Protein AF-A0A2M8PW51-F1 (afdb_monomer_lite)

Organism: NCBI:txid2364210

Radius of gyration: 17.57 Å; chains: 1; bounding box: 48×38×44 Å

Foldseek 3Di:
DLPDPVVVVVLVVQLQVQCVVPHPSDRDPVSSVVSVVVQVQDPLRDGPLLLLLLCCCCVVVVFDQDALVVSCVSVVHDSCCCVVPRVVSCVVVVQWDQDPSHIGGDPVSCVVNVHDDPDDPPDPPDDDDD

Structure (mmCIF, N/CA/C/O backbone):
data_AF-A0A2M8PW51-F1
#
_entry.id   AF-A0A2M8PW51-F1
#
loop_
_atom_site.group_PDB
_atom_site.id
_atom_site.type_symbol
_atom_site.label_atom_id
_atom_site.label_alt_id
_atom_site.label_comp_id
_atom_site.label_asym_id
_atom_site.label_entity_id
_atom_site.label_seq_id
_atom_site.pdbx_PDB_ins_code
_atom_site.Cartn_x
_atom_site.Cartn_y
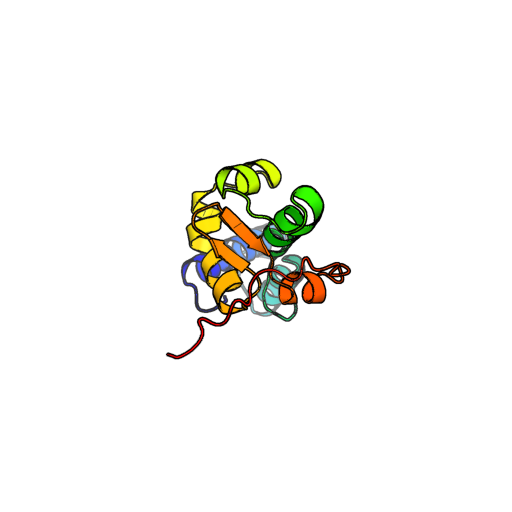_atom_site.Cartn_z
_atom_site.occupancy
_atom_site.B_iso_or_equiv
_atom_site.auth_seq_id
_atom_site.auth_comp_id
_atom_site.auth_asym_id
_atom_site.auth_atom_id
_atom_site.pdbx_PDB_model_num
ATOM 1 N N . ALA A 1 1 ? -4.788 -7.396 10.852 1.00 65.19 1 ALA A N 1
ATOM 2 C CA . ALA A 1 1 ? -3.642 -6.452 10.861 1.00 65.19 1 ALA A CA 1
ATOM 3 C C . ALA A 1 1 ? -2.353 -7.011 10.223 1.00 65.19 1 ALA A C 1
ATOM 5 O O . ALA A 1 1 ? -1.283 -6.477 10.492 1.00 65.19 1 ALA A O 1
ATOM 6 N N . ARG A 1 2 ? -2.429 -8.051 9.369 1.00 74.62 2 ARG A N 1
ATOM 7 C CA . ARG A 1 2 ? -1.280 -8.580 8.595 1.00 74.62 2 ARG A CA 1
ATOM 8 C C . ARG A 1 2 ? -0.059 -9.014 9.430 1.00 74.62 2 ARG A C 1
ATOM 10 O O . ARG A 1 2 ? 1.062 -8.983 8.952 1.00 74.62 2 ARG A O 1
ATOM 17 N N . GLY A 1 3 ? -0.265 -9.360 10.705 1.00 69.81 3 GLY A N 1
ATOM 18 C CA . GLY A 1 3 ? 0.824 -9.655 11.646 1.00 69.81 3 GLY A CA 1
ATOM 19 C C . GLY A 1 3 ? 1.733 -8.461 11.975 1.00 69.81 3 GLY A C 1
ATOM 20 O O . GLY A 1 3 ? 2.718 -8.634 12.682 1.00 69.81 3 GLY A O 1
ATOM 21 N N . THR A 1 4 ? 1.416 -7.251 11.499 1.00 69.25 4 THR A N 1
ATOM 22 C CA . THR A 1 4 ? 2.272 -6.067 11.628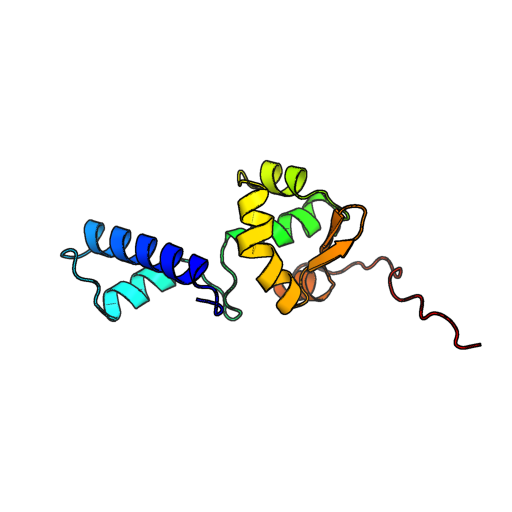 1.00 69.25 4 THR A CA 1
ATOM 23 C C . THR A 1 4 ? 1.755 -5.155 12.749 1.00 69.25 4 THR A C 1
ATOM 25 O O . THR A 1 4 ? 0.684 -4.553 12.599 1.00 69.25 4 THR A O 1
ATOM 28 N N . PRO A 1 5 ? 2.505 -4.966 13.855 1.00 75.00 5 PRO A N 1
ATOM 29 C CA . PRO A 1 5 ? 2.082 -4.106 14.967 1.00 75.00 5 PRO A CA 1
ATOM 30 C C . PRO A 1 5 ? 1.733 -2.676 14.531 1.00 75.00 5 PRO A C 1
ATOM 32 O O . PRO A 1 5 ? 0.753 -2.094 14.991 1.00 75.00 5 PRO A O 1
ATOM 35 N N . ARG A 1 6 ? 2.484 -2.123 13.571 1.00 71.31 6 ARG A N 1
ATOM 36 C CA . ARG A 1 6 ? 2.249 -0.779 13.022 1.00 71.31 6 ARG A CA 1
ATOM 37 C C . ARG A 1 6 ? 0.893 -0.664 12.310 1.00 71.31 6 ARG A C 1
ATOM 39 O O . ARG A 1 6 ? 0.189 0.327 12.496 1.00 71.31 6 ARG A O 1
ATOM 46 N N . ILE A 1 7 ? 0.489 -1.691 11.557 1.00 76.38 7 ILE A N 1
ATOM 47 C CA . ILE A 1 7 ? -0.820 -1.732 10.886 1.00 76.38 7 ILE A CA 1
ATOM 48 C C . ILE A 1 7 ? -1.936 -1.863 11.918 1.00 76.38 7 ILE A C 1
ATOM 50 O O . ILE A 1 7 ? -2.940 -1.167 11.801 1.00 76.38 7 ILE A O 1
ATOM 54 N N . ALA A 1 8 ? -1.747 -2.681 12.958 1.00 81.56 8 ALA A N 1
ATOM 55 C CA . ALA A 1 8 ? -2.707 -2.781 14.057 1.00 81.56 8 ALA A CA 1
ATOM 56 C C . ALA A 1 8 ? -2.941 -1.417 14.727 1.00 81.56 8 ALA A C 1
ATOM 58 O O . ALA A 1 8 ? -4.088 -1.013 14.901 1.00 81.56 8 ALA A O 1
ATOM 59 N N . ILE A 1 9 ? -1.870 -0.669 15.014 1.00 85.19 9 ILE A N 1
ATOM 60 C CA . ILE A 1 9 ? -1.960 0.678 15.599 1.00 85.19 9 ILE A CA 1
ATOM 61 C C . ILE A 1 9 ? -2.676 1.650 14.654 1.00 85.19 9 ILE A C 1
ATOM 63 O O . ILE A 1 9 ? -3.525 2.421 15.100 1.00 85.19 9 ILE A O 1
ATOM 67 N N . ARG A 1 10 ? -2.364 1.628 13.351 1.00 82.44 10 ARG A N 1
ATOM 68 C CA . ARG A 1 10 ? -3.026 2.496 12.362 1.00 82.44 10 ARG A CA 1
ATOM 69 C C . ARG A 1 10 ? -4.523 2.191 12.258 1.00 82.44 10 ARG A C 1
ATOM 71 O O . ARG A 1 10 ? -5.322 3.122 12.279 1.00 82.44 10 ARG A O 1
ATOM 78 N N . LEU A 1 11 ? -4.896 0.913 12.175 1.00 82.88 11 LEU A N 1
ATOM 79 C CA . LEU A 1 11 ? -6.298 0.489 12.128 1.00 82.88 11 LEU A CA 1
ATOM 80 C C . LEU A 1 11 ? -7.029 0.877 13.415 1.00 82.88 11 LEU A C 1
ATOM 82 O O . LEU A 1 11 ? -8.104 1.457 13.337 1.00 82.88 11 LEU A O 1
ATOM 86 N N . LEU A 1 12 ? -6.417 0.663 14.582 1.00 87.62 12 LEU A N 1
ATOM 87 C CA . LEU A 1 12 ? -6.996 1.054 15.867 1.00 87.62 12 LEU A CA 1
ATOM 88 C C . LEU A 1 12 ? -7.258 2.562 15.947 1.00 87.62 12 LEU A C 1
ATOM 90 O O . LEU A 1 12 ? -8.319 2.964 16.413 1.00 87.62 12 LEU A O 1
ATOM 94 N N . LYS A 1 13 ? -6.326 3.399 15.468 1.00 86.56 13 LYS A N 1
ATOM 95 C CA . LYS A 1 13 ? -6.537 4.854 15.398 1.00 86.56 13 LYS A CA 1
ATOM 96 C C . LYS A 1 13 ? -7.741 5.196 14.519 1.00 86.56 13 LYS A C 1
ATOM 98 O O . LYS A 1 13 ? -8.597 5.942 14.967 1.00 86.56 13 LYS A O 1
ATOM 103 N N . ARG A 1 14 ? -7.859 4.593 13.331 1.00 84.12 14 ARG A N 1
ATOM 104 C CA . ARG A 1 14 ? -9.002 4.833 12.431 1.00 84.12 14 ARG A CA 1
ATOM 105 C C . ARG A 1 14 ? -10.332 4.358 13.020 1.00 84.12 14 ARG A C 1
ATOM 107 O O . ARG A 1 14 ? -11.313 5.087 12.948 1.00 84.12 14 ARG A O 1
ATOM 114 N N . VAL A 1 15 ? -10.356 3.181 13.646 1.00 86.69 15 VAL A N 1
ATOM 115 C CA . VAL A 1 15 ? -11.546 2.654 14.337 1.00 86.69 15 VAL A CA 1
ATOM 116 C C . VAL A 1 15 ? -11.941 3.559 15.504 1.00 86.69 15 VAL A C 1
ATOM 118 O O . VAL A 1 15 ? -13.118 3.855 15.683 1.00 86.69 15 VAL A O 1
ATOM 121 N N . ARG A 1 16 ? -10.968 4.049 16.280 1.00 89.38 16 ARG A N 1
ATOM 122 C CA . ARG A 1 16 ? -11.209 5.011 17.361 1.00 89.38 16 ARG A CA 1
ATOM 123 C C . ARG A 1 16 ? -11.791 6.317 16.825 1.00 89.38 16 ARG A C 1
ATOM 125 O O . ARG A 1 16 ? -12.781 6.795 17.367 1.00 89.38 16 ARG A O 1
ATOM 132 N N . ASP A 1 17 ? -11.189 6.883 15.784 1.00 86.75 17 ASP A N 1
ATOM 133 C CA . ASP A 1 17 ? -11.645 8.146 15.199 1.00 86.75 17 ASP A CA 1
ATOM 134 C C . ASP A 1 17 ? -13.074 7.984 14.631 1.00 86.75 17 ASP A C 1
ATOM 136 O O . ASP A 1 17 ? -13.920 8.857 14.818 1.00 86.75 17 ASP A O 1
ATOM 140 N N . TYR A 1 18 ? -13.394 6.824 14.044 1.00 85.31 18 TYR A N 1
ATOM 141 C CA . TYR A 1 18 ? -14.757 6.475 13.634 1.00 85.31 18 TYR A CA 1
ATOM 142 C C . TYR A 1 18 ? -15.727 6.385 14.823 1.00 85.31 18 TYR A C 1
ATOM 144 O O . TYR A 1 18 ? -16.789 7.008 14.794 1.00 85.31 18 TYR A O 1
ATOM 152 N N . ALA A 1 19 ? -15.349 5.677 15.893 1.00 87.50 19 ALA A N 1
ATOM 153 C CA . ALA A 1 19 ? -16.161 5.530 17.104 1.00 87.50 19 ALA A CA 1
ATOM 154 C C . ALA A 1 19 ? -16.470 6.879 17.775 1.00 87.50 19 ALA A C 1
ATOM 156 O O . ALA A 1 19 ? -17.557 7.060 18.319 1.00 87.50 19 ALA A O 1
ATOM 157 N N . GLN A 1 20 ? -15.535 7.832 17.716 1.00 87.56 20 GLN A N 1
ATOM 158 C CA . GLN A 1 20 ? -15.723 9.184 18.247 1.00 87.56 20 GLN A CA 1
ATOM 159 C C . GLN A 1 20 ? -16.673 10.044 17.403 1.00 87.56 20 GLN A C 1
ATOM 161 O O . GLN A 1 20 ? -17.358 10.898 17.955 1.00 87.56 20 GLN A O 1
ATOM 166 N N . VAL A 1 21 ? -16.712 9.848 16.081 1.00 85.25 21 VAL A N 1
ATOM 167 C CA . VAL A 1 21 ? -17.544 10.659 15.170 1.00 85.25 21 VAL A CA 1
ATOM 168 C C . VAL A 1 21 ? -18.941 10.068 14.975 1.00 85.25 21 VAL A C 1
ATOM 170 O O . VAL A 1 21 ? -19.906 10.812 14.807 1.00 85.25 21 VAL A O 1
ATOM 173 N N . ARG A 1 22 ? -19.057 8.737 14.940 1.00 78.31 22 ARG A N 1
ATOM 174 C CA . ARG A 1 22 ? -20.294 8.019 14.587 1.00 78.31 22 ARG A CA 1
ATOM 175 C C . ARG A 1 22 ? -20.934 7.264 15.755 1.00 78.31 22 ARG A C 1
ATOM 177 O O . ARG A 1 22 ? -22.072 6.833 15.610 1.00 78.31 22 ARG A O 1
ATOM 184 N N . GLY A 1 23 ? -20.234 7.112 16.879 1.00 74.69 23 GLY A N 1
ATOM 185 C CA . GLY A 1 23 ? -20.711 6.406 18.070 1.00 74.69 23 GLY A CA 1
ATOM 186 C C . GLY A 1 23 ? -20.639 7.259 19.339 1.00 74.69 23 GLY A C 1
ATOM 187 O O . GLY A 1 23 ? -20.681 8.485 19.291 1.00 74.69 23 GLY A O 1
ATOM 188 N N . ASP A 1 24 ? -20.522 6.591 20.486 1.00 82.25 24 ASP A N 1
ATOM 189 C CA . ASP A 1 24 ? -20.394 7.190 21.823 1.00 82.25 24 ASP A CA 1
ATOM 190 C C . ASP A 1 24 ? -18.930 7.259 22.311 1.00 82.25 24 ASP A C 1
ATOM 192 O O . ASP A 1 24 ? -18.662 7.523 23.483 1.00 82.25 24 ASP A O 1
ATOM 196 N N . GLY A 1 25 ? -17.968 6.999 21.418 1.00 80.12 25 GLY A N 1
ATOM 197 C CA . GLY A 1 25 ? -16.546 6.894 21.744 1.00 80.12 25 GLY A CA 1
ATOM 198 C C . GLY A 1 25 ? -16.102 5.521 22.268 1.00 80.12 25 GLY A C 1
ATOM 199 O O . GLY A 1 25 ? -14.896 5.314 22.432 1.00 80.12 25 GLY A O 1
ATOM 200 N N . THR A 1 26 ? -17.015 4.567 22.476 1.00 88.31 26 THR A N 1
ATOM 201 C CA . THR A 1 26 ? -16.677 3.195 22.881 1.00 88.31 26 THR A CA 1
ATOM 202 C C . THR A 1 26 ? -16.435 2.318 21.655 1.00 88.31 26 THR A C 1
ATOM 204 O O . THR A 1 26 ? -17.285 2.190 20.779 1.00 88.31 26 THR A O 1
ATOM 207 N N . ILE A 1 27 ? -15.278 1.652 21.586 1.00 87.44 27 ILE A N 1
ATOM 208 C CA . ILE A 1 27 ? -14.986 0.701 20.505 1.00 87.44 27 ILE A CA 1
ATOM 209 C C . ILE A 1 27 ? -15.652 -0.639 20.834 1.00 87.44 27 ILE A C 1
ATOM 211 O O . ILE A 1 27 ? -15.133 -1.428 21.624 1.00 87.44 27 ILE A O 1
ATOM 215 N N . THR A 1 28 ? -16.807 -0.898 20.225 1.00 89.69 28 THR A N 1
ATOM 216 C CA . THR A 1 28 ? -17.474 -2.207 20.257 1.00 89.69 28 THR A CA 1
ATOM 217 C C . THR A 1 28 ? -17.082 -3.042 19.037 1.00 89.69 28 THR A C 1
ATOM 219 O O . THR A 1 28 ? -16.563 -2.510 18.055 1.00 89.69 28 THR A O 1
ATOM 222 N N . LYS A 1 29 ? -17.348 -4.358 19.066 1.00 88.19 29 LYS A N 1
ATOM 223 C CA . LYS A 1 29 ? -17.121 -5.232 17.901 1.00 88.19 29 LYS A CA 1
ATOM 224 C C . LYS A 1 29 ? -17.849 -4.705 16.660 1.00 88.19 29 LYS A C 1
ATOM 226 O O . LYS A 1 29 ? -17.245 -4.609 15.606 1.00 88.19 29 LYS A O 1
ATOM 231 N N . GLN A 1 30 ? -19.113 -4.314 16.813 1.00 87.81 30 GLN A N 1
ATOM 232 C CA . GLN A 1 30 ? -19.924 -3.805 15.711 1.00 87.81 30 GLN A CA 1
ATOM 233 C C . GLN A 1 30 ? -19.334 -2.519 15.112 1.00 87.81 30 GLN A C 1
ATOM 235 O O . GLN A 1 30 ? -19.186 -2.427 13.902 1.00 87.81 30 GLN A O 1
ATOM 240 N N . ILE A 1 31 ? -18.920 -1.564 15.952 1.00 86.69 31 ILE A N 1
ATOM 241 C CA . ILE A 1 31 ? -18.275 -0.323 15.491 1.00 86.69 31 ILE A CA 1
ATOM 242 C C . ILE A 1 31 ? -16.939 -0.617 14.799 1.00 86.69 31 ILE A C 1
ATOM 244 O O . ILE A 1 31 ? -16.594 0.041 13.822 1.00 86.69 31 ILE A O 1
ATOM 248 N N . ALA A 1 32 ? -16.176 -1.593 15.297 1.00 84.81 32 ALA A N 1
ATOM 249 C CA . ALA A 1 32 ? -14.941 -2.018 14.652 1.00 84.81 32 ALA A CA 1
ATOM 250 C C . ALA A 1 32 ? -15.207 -2.651 13.281 1.00 84.81 32 ALA A C 1
ATOM 252 O O . ALA A 1 32 ? -14.508 -2.301 12.337 1.00 84.81 32 ALA A O 1
ATOM 253 N N . ASP A 1 33 ? -16.211 -3.522 13.163 1.00 84.12 33 ASP A N 1
ATOM 254 C CA . ASP A 1 33 ? -16.596 -4.155 11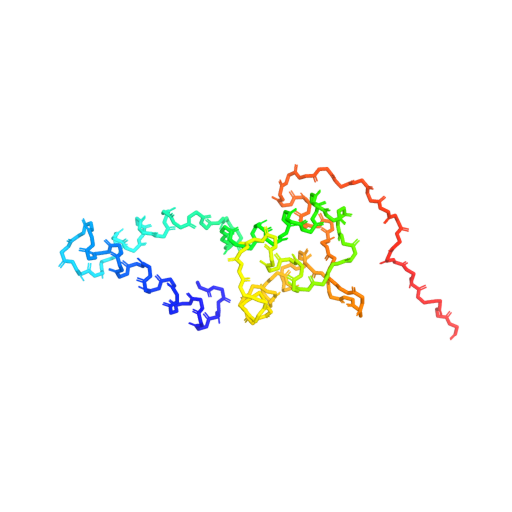.898 1.00 84.12 33 ASP A CA 1
ATOM 255 C C . ASP A 1 33 ? -17.058 -3.086 10.883 1.00 84.12 33 ASP A C 1
ATOM 257 O O . ASP A 1 33 ? -16.488 -2.993 9.800 1.00 84.12 33 ASP A O 1
ATOM 261 N N . GLU A 1 34 ? -17.963 -2.177 11.269 1.00 84.19 34 GLU A N 1
ATOM 262 C CA . GLU A 1 34 ? -18.429 -1.067 10.416 1.00 84.19 34 GLU A CA 1
ATOM 263 C C . GLU A 1 34 ? -17.286 -0.124 9.992 1.00 84.19 34 GLU A C 1
ATOM 265 O O . GLU A 1 34 ? -17.207 0.313 8.840 1.00 84.19 34 GLU A O 1
ATOM 270 N N . ALA A 1 35 ? -16.365 0.184 10.909 1.00 83.69 35 ALA A N 1
ATOM 271 C CA . ALA A 1 35 ? -15.199 1.006 10.610 1.00 83.69 35 ALA A CA 1
ATOM 272 C C . ALA A 1 35 ? -14.208 0.294 9.680 1.00 83.69 35 ALA A C 1
ATOM 274 O O . ALA A 1 35 ? -13.599 0.955 8.845 1.00 83.69 35 ALA A O 1
ATOM 275 N N . LEU A 1 36 ? -14.010 -1.019 9.828 1.00 79.88 36 LEU A N 1
ATOM 276 C CA . LEU A 1 36 ? -13.118 -1.811 8.977 1.00 79.88 36 LEU A CA 1
ATOM 277 C C . LEU A 1 36 ? -13.706 -2.023 7.578 1.00 79.88 36 LEU A C 1
ATOM 279 O O . LEU A 1 36 ? -12.948 -1.944 6.611 1.00 79.88 36 LEU A O 1
ATOM 283 N N . ASP A 1 37 ? -15.022 -2.208 7.465 1.00 80.50 37 ASP A N 1
ATOM 284 C CA . ASP A 1 37 ? -15.727 -2.270 6.179 1.00 80.50 37 ASP A CA 1
ATOM 285 C C . ASP A 1 37 ? -15.527 -0.969 5.391 1.00 80.50 37 ASP A C 1
ATOM 287 O O . ASP A 1 37 ? -15.211 -0.988 4.203 1.00 80.50 37 ASP A O 1
ATOM 291 N N . LEU A 1 38 ? -15.579 0.178 6.073 1.00 77.12 38 LEU A N 1
ATOM 292 C CA . LEU A 1 38 ? -15.281 1.485 5.475 1.00 77.12 38 LEU A CA 1
ATOM 293 C C . LEU A 1 38 ? -13.819 1.671 5.051 1.00 77.12 38 LEU A C 1
ATOM 295 O O . LEU A 1 38 ? -13.513 2.607 4.312 1.00 77.12 38 LEU A O 1
ATOM 299 N N . LEU A 1 39 ? -12.900 0.829 5.528 1.00 72.56 39 LEU A N 1
ATOM 300 C CA . LEU A 1 39 ? -11.489 0.892 5.139 1.00 72.56 39 LEU A CA 1
ATOM 301 C C . LEU A 1 39 ? -11.193 0.143 3.841 1.00 72.56 39 LEU A C 1
ATOM 303 O O . LEU A 1 39 ? -10.037 0.161 3.407 1.00 72.56 39 LEU A O 1
ATOM 307 N N . ASP A 1 40 ? -12.214 -0.458 3.218 1.00 69.88 40 ASP A N 1
ATOM 308 C CA . ASP A 1 40 ? -12.147 -1.051 1.879 1.00 69.88 40 ASP A CA 1
ATOM 309 C C . ASP A 1 40 ? -10.991 -2.058 1.736 1.00 69.88 40 ASP A C 1
ATOM 311 O O . ASP A 1 40 ? -10.316 -2.147 0.702 1.00 69.88 40 ASP A O 1
ATOM 315 N N . ILE A 1 41 ? -10.731 -2.802 2.813 1.00 76.25 41 ILE A N 1
ATOM 316 C CA . ILE A 1 41 ? -9.697 -3.830 2.859 1.00 76.25 41 ILE A CA 1
ATOM 317 C C . ILE A 1 41 ? -10.185 -5.023 2.038 1.00 76.25 41 ILE A C 1
ATOM 319 O O . ILE A 1 41 ? -11.270 -5.548 2.275 1.00 76.25 41 ILE A O 1
ATOM 323 N N . ASP A 1 42 ? -9.391 -5.460 1.066 1.00 75.94 42 ASP A N 1
ATOM 324 C CA . ASP A 1 42 ? -9.787 -6.573 0.210 1.00 75.94 42 ASP A CA 1
ATOM 325 C C . ASP A 1 42 ? -9.680 -7.948 0.899 1.00 75.94 42 ASP A C 1
ATOM 327 O O . ASP A 1 42 ? -9.214 -8.093 2.031 1.00 75.94 42 ASP A O 1
ATOM 331 N N . HIS A 1 43 ? -10.081 -8.994 0.173 1.00 75.31 43 HIS A N 1
ATOM 332 C CA . HIS A 1 43 ? -10.040 -10.386 0.632 1.00 75.31 43 HIS A CA 1
ATOM 333 C C . HIS A 1 43 ? -8.627 -10.912 0.957 1.00 75.31 43 HIS A C 1
ATOM 335 O O . HIS A 1 43 ? -8.497 -11.891 1.690 1.00 75.31 43 HIS A O 1
ATOM 341 N N . LEU A 1 44 ? -7.573 -10.284 0.429 1.00 78.62 44 LEU A N 1
ATOM 342 C CA . LEU A 1 44 ? -6.171 -10.583 0.741 1.00 78.62 44 LEU A CA 1
ATOM 343 C C . LEU A 1 44 ? -5.610 -9.654 1.820 1.00 78.62 44 LEU A C 1
ATOM 345 O O . LEU A 1 44 ? -4.436 -9.749 2.169 1.00 78.62 44 LEU A O 1
ATOM 349 N N . GLY A 1 45 ? -6.435 -8.771 2.374 1.00 79.00 45 GLY A N 1
ATOM 350 C CA . GLY A 1 45 ? -6.043 -7.829 3.397 1.00 79.00 45 GLY A CA 1
ATOM 351 C C . GLY A 1 45 ? -5.358 -6.572 2.870 1.00 79.00 45 GLY A C 1
ATOM 352 O O . GLY A 1 45 ? -4.884 -5.815 3.717 1.00 79.00 45 GLY A O 1
ATOM 353 N N . LEU A 1 46 ? -5.272 -6.330 1.556 1.00 85.75 46 LEU A N 1
ATOM 354 C CA . LEU A 1 46 ? -4.699 -5.110 0.974 1.00 85.75 46 LEU A CA 1
ATOM 355 C C . LEU A 1 46 ? -5.651 -3.930 1.156 1.00 85.75 46 LEU A C 1
ATOM 357 O O . LEU A 1 46 ? -6.863 -4.062 1.012 1.00 85.75 46 LEU A O 1
ATOM 361 N N . ASP A 1 47 ? -5.091 -2.769 1.469 1.00 86.69 47 ASP A N 1
ATOM 362 C CA . ASP A 1 47 ? -5.850 -1.532 1.602 1.00 86.69 47 ASP A CA 1
ATOM 363 C C . ASP A 1 47 ? -5.759 -0.693 0.319 1.00 86.69 47 ASP A C 1
ATOM 365 O O . ASP A 1 47 ? -5.180 -1.095 -0.695 1.00 86.69 47 ASP A O 1
ATOM 369 N N . ASP A 1 48 ? -6.369 0.491 0.342 1.00 87.50 48 ASP A N 1
ATOM 370 C CA . ASP A 1 48 ? -6.299 1.426 -0.778 1.00 87.50 48 ASP A CA 1
ATOM 371 C C . ASP A 1 48 ? -4.857 1.790 -1.172 1.00 87.50 48 ASP A C 1
ATOM 373 O O . ASP A 1 48 ? -4.531 1.806 -2.360 1.00 87.50 48 ASP A O 1
ATOM 377 N N . ILE A 1 49 ? -3.972 2.019 -0.200 1.00 89.62 49 ILE A N 1
ATOM 378 C CA . ILE A 1 49 ? -2.600 2.454 -0.470 1.00 89.62 49 ILE A CA 1
ATOM 379 C C . ILE A 1 49 ? -1.800 1.324 -1.112 1.00 89.62 49 ILE A C 1
ATOM 381 O O . ILE A 1 49 ? -1.131 1.573 -2.116 1.00 89.62 49 ILE A O 1
ATOM 385 N N . ASP A 1 50 ? -1.925 0.085 -0.633 1.00 91.75 50 ASP A N 1
ATOM 386 C CA . ASP A 1 50 ? -1.290 -1.069 -1.279 1.00 91.75 50 ASP A CA 1
ATOM 387 C C . ASP A 1 50 ? -1.689 -1.178 -2.757 1.00 91.75 50 ASP A C 1
ATOM 389 O O . ASP A 1 50 ? -0.844 -1.321 -3.648 1.00 91.75 50 ASP A O 1
ATOM 393 N N . ARG A 1 51 ? -2.993 -1.063 -3.038 1.00 92.56 51 ARG A N 1
ATOM 394 C CA . ARG A 1 51 ? -3.508 -1.147 -4.408 1.00 92.56 51 ARG A CA 1
ATOM 395 C C . ARG A 1 51 ? -3.064 0.045 -5.247 1.00 92.56 51 ARG A C 1
ATOM 397 O O . ARG A 1 51 ? -2.801 -0.129 -6.434 1.00 92.56 51 ARG A O 1
ATOM 404 N N . ARG A 1 52 ? -2.944 1.240 -4.662 1.00 94.44 52 ARG A N 1
ATOM 405 C CA . ARG A 1 52 ? -2.420 2.437 -5.341 1.00 94.44 52 ARG A CA 1
ATOM 406 C C . ARG A 1 52 ? -0.932 2.323 -5.650 1.00 94.44 52 ARG A C 1
ATOM 408 O O . ARG A 1 52 ? -0.534 2.754 -6.732 1.00 94.44 52 ARG A O 1
ATOM 415 N N . VAL A 1 53 ? -0.130 1.716 -4.772 1.00 95.12 53 VAL A N 1
ATOM 416 C CA . VAL A 1 53 ? 1.279 1.383 -5.046 1.00 95.12 53 VAL A CA 1
ATOM 417 C C . VAL A 1 53 ? 1.359 0.462 -6.264 1.00 95.12 53 VAL A C 1
ATOM 419 O O . VAL A 1 53 ? 2.011 0.807 -7.249 1.00 95.12 53 VAL A O 1
ATOM 422 N N . LEU A 1 54 ? 0.641 -0.665 -6.242 1.00 95.69 54 LEU A N 1
ATOM 423 C CA . LEU A 1 54 ? 0.655 -1.635 -7.342 1.00 95.69 54 LEU A CA 1
ATOM 424 C C . LEU A 1 54 ? 0.121 -1.041 -8.656 1.00 95.69 54 LEU A C 1
ATOM 426 O O . LEU A 1 54 ? 0.787 -1.153 -9.685 1.00 95.69 54 LEU A O 1
ATOM 430 N N . ARG A 1 55 ? -1.027 -0.348 -8.625 1.00 95.44 55 ARG A N 1
ATOM 431 C CA . ARG A 1 55 ? -1.590 0.341 -9.801 1.00 95.44 55 ARG A CA 1
ATOM 432 C C . ARG A 1 55 ? -0.632 1.374 -10.368 1.00 95.44 55 ARG A C 1
ATOM 434 O O . ARG A 1 55 ? -0.446 1.419 -11.573 1.00 95.44 55 ARG A O 1
ATOM 441 N N . THR A 1 56 ? 0.029 2.159 -9.520 1.00 95.94 56 THR A N 1
ATOM 442 C CA . THR A 1 56 ? 1.024 3.141 -9.970 1.00 95.94 56 THR A CA 1
ATOM 443 C C . THR A 1 56 ? 2.144 2.464 -10.750 1.00 95.94 56 THR A C 1
ATOM 445 O O . THR A 1 56 ? 2.458 2.895 -11.857 1.00 95.94 56 THR A O 1
ATOM 448 N N . ILE A 1 57 ? 2.713 1.381 -10.219 1.00 95.50 57 ILE A N 1
ATOM 449 C CA . ILE A 1 57 ? 3.790 0.645 -10.893 1.00 95.50 57 ILE A CA 1
ATOM 450 C C . ILE A 1 57 ? 3.304 0.074 -12.233 1.00 95.50 57 ILE A C 1
ATOM 452 O O . ILE A 1 57 ? 4.006 0.176 -13.237 1.00 95.50 57 ILE A O 1
ATOM 456 N N . ILE A 1 58 ? 2.102 -0.501 -12.264 1.00 95.19 58 ILE A N 1
ATOM 457 C CA . ILE A 1 58 ? 1.547 -1.164 -13.448 1.00 95.19 58 ILE A CA 1
ATOM 458 C C . ILE A 1 58 ? 1.118 -0.160 -14.521 1.00 95.19 58 ILE A C 1
ATOM 460 O O . ILE A 1 58 ? 1.566 -0.250 -15.658 1.00 95.19 58 ILE A O 1
ATOM 464 N N . GLU A 1 59 ? 0.269 0.799 -14.168 1.00 94.25 59 GLU A N 1
ATOM 465 C CA . GLU A 1 59 ? -0.405 1.684 -15.119 1.00 94.25 59 GLU A CA 1
ATOM 466 C C . GLU A 1 59 ? 0.472 2.867 -15.530 1.00 94.25 59 GLU A C 1
ATOM 468 O O . GLU A 1 59 ? 0.467 3.256 -16.696 1.00 94.25 59 GLU A O 1
ATOM 473 N N . LYS A 1 60 ? 1.240 3.447 -14.595 1.00 93.44 60 LYS A N 1
ATOM 474 C CA . LYS A 1 60 ? 2.077 4.624 -14.890 1.00 93.44 60 LYS A CA 1
ATOM 475 C C . LYS A 1 60 ? 3.478 4.251 -15.365 1.00 93.44 60 LYS A C 1
ATOM 477 O O . LYS A 1 60 ? 4.082 5.015 -16.111 1.00 93.44 60 LYS A O 1
ATOM 482 N N . PHE A 1 61 ? 3.992 3.097 -14.940 1.00 93.62 61 PHE A N 1
ATOM 483 C CA . PHE A 1 61 ? 5.368 2.672 -15.220 1.00 93.62 61 PHE A CA 1
ATOM 484 C C . PHE A 1 61 ? 5.455 1.329 -15.955 1.00 93.62 61 PHE A C 1
ATOM 486 O O . PHE A 1 61 ? 6.530 0.738 -15.999 1.00 93.62 61 PHE A O 1
ATOM 493 N N . ASN A 1 62 ? 4.351 0.845 -16.542 1.00 91.56 62 ASN A N 1
ATOM 494 C CA . ASN A 1 62 ? 4.291 -0.397 -17.329 1.00 91.56 62 ASN A CA 1
ATOM 495 C C . ASN A 1 62 ? 4.868 -1.627 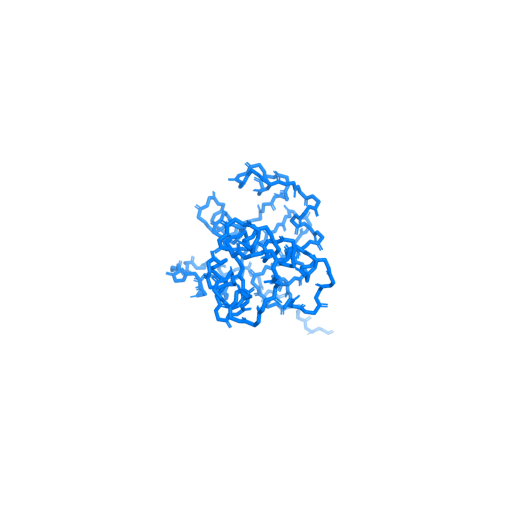-16.600 1.00 91.56 62 ASN A C 1
ATOM 497 O O . ASN A 1 62 ? 5.498 -2.491 -17.205 1.00 91.56 62 ASN A O 1
ATOM 501 N N . GLY A 1 63 ? 4.680 -1.699 -15.282 1.00 89.62 63 GLY A N 1
ATOM 502 C CA . GLY A 1 63 ? 5.197 -2.777 -14.441 1.00 89.62 63 GLY A CA 1
ATOM 503 C C . GLY A 1 63 ? 6.538 -2.486 -13.772 1.00 89.62 63 GLY A C 1
ATOM 504 O O . GLY A 1 63 ? 6.966 -3.299 -12.957 1.00 89.62 63 GLY A O 1
ATOM 505 N N . GLY A 1 64 ? 7.164 -1.337 -14.034 1.00 90.88 64 GLY A N 1
ATOM 506 C CA . GLY A 1 64 ? 8.455 -0.941 -13.468 1.00 90.88 64 GLY A CA 1
ATOM 507 C C . GLY A 1 64 ? 9.644 -1.280 -14.380 1.00 90.88 64 GLY A C 1
ATOM 508 O O . GLY A 1 64 ? 9.454 -1.683 -15.527 1.00 90.88 64 GLY A O 1
ATOM 509 N N . PRO A 1 65 ? 10.893 -1.133 -13.898 1.00 94.12 65 PRO A N 1
ATOM 510 C CA . PRO A 1 65 ? 11.301 -0.757 -12.541 1.00 94.12 65 PRO A CA 1
ATOM 511 C C . PRO A 1 65 ? 11.086 0.730 -12.227 1.00 94.12 65 PRO A C 1
ATOM 513 O O . PRO A 1 65 ? 11.362 1.590 -13.058 1.00 94.12 65 PRO A O 1
ATOM 516 N N . VAL A 1 66 ? 10.646 1.039 -11.005 1.00 95.75 66 VAL A N 1
ATOM 517 C CA . VAL A 1 66 ? 10.449 2.425 -10.541 1.00 95.75 66 VAL A CA 1
ATOM 518 C C . VAL A 1 66 ? 11.000 2.642 -9.125 1.00 95.75 66 VAL A C 1
ATOM 520 O O . VAL A 1 66 ? 10.906 1.769 -8.260 1.00 95.75 66 VAL A O 1
ATOM 523 N N . GLY A 1 67 ? 11.623 3.797 -8.883 1.00 96.25 67 GLY A N 1
ATOM 524 C CA . GLY A 1 67 ? 12.146 4.173 -7.565 1.00 96.25 67 GLY A CA 1
ATOM 525 C C . GLY A 1 67 ? 11.028 4.471 -6.562 1.00 96.25 67 GLY A C 1
ATOM 526 O O . GLY A 1 67 ? 9.978 4.983 -6.943 1.00 96.25 67 GLY A O 1
ATOM 527 N N . VAL A 1 68 ? 11.251 4.187 -5.274 1.00 95.44 68 VAL A N 1
ATOM 528 C CA . VAL A 1 68 ? 10.225 4.409 -4.235 1.00 95.44 68 VAL A CA 1
ATOM 529 C C . VAL A 1 68 ? 9.814 5.868 -4.119 1.00 95.44 68 VAL A C 1
ATOM 531 O O . VAL A 1 68 ? 8.630 6.132 -3.965 1.00 95.44 68 VAL A O 1
ATOM 534 N N . ASP A 1 69 ? 10.741 6.808 -4.299 1.00 96.44 69 ASP A N 1
ATOM 535 C CA . ASP A 1 69 ? 10.436 8.242 -4.242 1.00 96.44 69 ASP A CA 1
ATOM 536 C C . ASP A 1 69 ? 9.459 8.663 -5.347 1.00 96.44 69 ASP A C 1
ATOM 538 O O . ASP A 1 69 ? 8.579 9.496 -5.139 1.00 96.44 69 ASP A O 1
ATOM 542 N N . VAL A 1 70 ? 9.556 8.030 -6.520 1.00 96.25 70 VAL A N 1
ATOM 543 C CA . VAL A 1 70 ? 8.661 8.286 -7.653 1.00 96.25 70 VAL A CA 1
ATOM 544 C C . VAL A 1 70 ? 7.272 7.697 -7.396 1.00 96.25 70 VAL A C 1
ATOM 546 O O . VAL A 1 70 ? 6.260 8.334 -7.707 1.00 96.25 70 VAL A O 1
ATOM 549 N N . ILE A 1 71 ? 7.203 6.500 -6.802 1.00 96.00 71 ILE A N 1
ATOM 550 C CA . ILE A 1 71 ? 5.929 5.899 -6.377 1.00 96.00 71 ILE A CA 1
ATOM 551 C C . ILE A 1 71 ? 5.277 6.787 -5.311 1.00 96.00 71 ILE A C 1
ATOM 553 O O . ILE A 1 71 ? 4.110 7.146 -5.450 1.00 96.00 71 ILE A O 1
ATOM 557 N N . ALA A 1 72 ? 6.045 7.175 -4.293 1.00 95.81 72 ALA A N 1
ATOM 558 C CA . ALA A 1 72 ? 5.635 8.028 -3.183 1.00 95.81 72 ALA A CA 1
ATOM 559 C C . ALA A 1 72 ? 5.040 9.349 -3.679 1.00 95.81 72 ALA A C 1
ATOM 561 O O . ALA A 1 72 ? 3.888 9.666 -3.374 1.00 95.81 72 ALA A O 1
ATOM 562 N N . ALA A 1 73 ? 5.759 10.047 -4.561 1.00 95.94 73 ALA A N 1
ATOM 563 C CA . ALA A 1 73 ? 5.275 11.269 -5.195 1.00 95.94 73 ALA A CA 1
ATOM 564 C C . ALA A 1 73 ? 3.978 11.042 -5.996 1.00 95.94 73 ALA A C 1
ATOM 566 O O . ALA A 1 73 ? 3.063 11.862 -5.949 1.00 95.94 73 ALA A O 1
ATOM 567 N N . SER A 1 74 ? 3.865 9.908 -6.695 1.00 95.38 74 SER A N 1
ATOM 568 C CA . SER A 1 74 ? 2.706 9.583 -7.537 1.00 95.38 74 SER A CA 1
ATOM 569 C C . SER A 1 74 ? 1.420 9.298 -6.762 1.00 95.38 74 SER A C 1
ATOM 571 O O . SER A 1 74 ? 0.339 9.399 -7.352 1.00 95.38 74 SER A O 1
ATOM 573 N N . ILE A 1 75 ? 1.527 8.906 -5.488 1.00 94.06 75 ILE A N 1
ATOM 574 C CA . ILE A 1 75 ? 0.382 8.598 -4.620 1.00 94.06 75 ILE A CA 1
ATOM 575 C C . ILE A 1 75 ? 0.254 9.558 -3.427 1.00 94.06 75 ILE A C 1
ATOM 577 O O . ILE A 1 75 ? -0.637 9.366 -2.602 1.00 94.06 75 ILE A O 1
ATOM 581 N N . SER A 1 76 ? 1.081 10.608 -3.378 1.00 93.62 76 SER A N 1
ATOM 582 C CA . SER A 1 76 ? 1.119 11.596 -2.290 1.00 93.62 76 SER A CA 1
ATOM 583 C C . SER A 1 76 ? 1.345 10.960 -0.914 1.00 93.62 76 SER A C 1
ATOM 585 O O . SER A 1 76 ? 0.691 11.322 0.058 1.00 93.62 76 SER A O 1
ATOM 587 N N . GLU A 1 77 ? 2.273 10.006 -0.851 1.00 92.06 77 GLU A N 1
ATOM 588 C CA . GLU A 1 77 ? 2.701 9.334 0.381 1.00 92.06 77 GLU A CA 1
ATOM 589 C C . GLU A 1 77 ? 4.193 9.547 0.633 1.00 92.06 77 GLU A C 1
ATOM 591 O O . GLU A 1 77 ? 4.936 9.975 -0.250 1.00 92.06 77 GLU A O 1
ATOM 596 N N . GLU A 1 78 ? 4.647 9.216 1.840 1.00 93.25 78 GLU A N 1
ATOM 597 C CA . GLU A 1 78 ? 6.069 9.230 2.182 1.00 93.25 78 GLU A CA 1
ATOM 598 C C . GLU A 1 78 ? 6.764 7.924 1.762 1.00 93.25 78 GLU A C 1
ATOM 600 O O . GLU A 1 78 ? 6.282 6.821 2.037 1.00 93.25 78 GLU A O 1
ATOM 605 N N . ALA A 1 79 ? 7.952 8.031 1.158 1.00 94.38 79 ALA A N 1
ATOM 606 C CA . ALA A 1 79 ? 8.736 6.877 0.705 1.00 94.38 79 ALA A CA 1
ATOM 607 C C . ALA A 1 79 ? 9.098 5.899 1.841 1.00 94.38 79 ALA A C 1
ATOM 609 O O . ALA A 1 79 ? 9.072 4.678 1.650 1.00 94.38 79 ALA A O 1
ATOM 610 N N . GLY A 1 80 ? 9.382 6.425 3.038 1.00 92.31 80 GLY A N 1
ATOM 611 C CA . GLY A 1 80 ? 9.623 5.615 4.234 1.00 92.31 80 GLY A CA 1
ATOM 612 C C . GLY A 1 80 ? 8.396 4.794 4.629 1.00 92.31 80 GLY A C 1
ATOM 613 O O . GLY A 1 80 ? 8.512 3.615 4.942 1.00 92.31 80 GLY A O 1
ATOM 614 N N . THR A 1 81 ? 7.197 5.367 4.515 1.00 88.94 81 THR A N 1
ATOM 615 C CA . THR A 1 81 ? 5.944 4.653 4.790 1.00 88.94 81 THR A CA 1
ATOM 616 C C . THR A 1 81 ? 5.719 3.527 3.780 1.00 88.94 81 THR A C 1
ATOM 618 O O . THR A 1 81 ? 5.357 2.420 4.178 1.00 88.94 81 THR A O 1
ATOM 621 N N . ILE A 1 82 ? 5.994 3.759 2.491 1.00 91.69 82 ILE A N 1
ATOM 622 C CA . ILE A 1 82 ? 5.961 2.705 1.459 1.00 91.69 82 ILE A CA 1
ATOM 623 C C . ILE A 1 82 ? 6.881 1.543 1.832 1.00 91.69 82 ILE A C 1
ATOM 625 O O . ILE A 1 82 ? 6.416 0.405 1.924 1.00 91.69 82 ILE A O 1
ATOM 629 N N . THR A 1 83 ? 8.142 1.844 2.130 1.00 91.75 83 THR A N 1
ATOM 630 C CA . THR A 1 83 ? 9.182 0.843 2.416 1.00 91.75 83 THR A CA 1
ATOM 631 C C . THR A 1 83 ? 8.933 0.081 3.720 1.00 91.75 83 THR A C 1
ATOM 633 O O . THR A 1 83 ? 9.066 -1.139 3.766 1.00 91.75 83 THR A O 1
ATOM 636 N N . ASP A 1 84 ? 8.532 0.774 4.784 1.00 88.25 84 ASP A N 1
ATOM 637 C CA . ASP A 1 84 ? 8.421 0.170 6.114 1.00 88.25 84 ASP A CA 1
ATOM 638 C C . ASP A 1 84 ? 7.078 -0.523 6.368 1.00 88.25 84 ASP A C 1
ATOM 640 O O . ASP A 1 84 ? 6.977 -1.382 7.248 1.00 88.25 84 ASP A O 1
ATOM 644 N N . VAL A 1 85 ? 6.011 -0.079 5.695 1.00 85.81 85 VAL A N 1
ATOM 645 C CA . VAL A 1 85 ? 4.634 -0.478 6.032 1.00 85.81 85 VAL A CA 1
ATOM 646 C C . VAL A 1 85 ? 4.021 -1.362 4.962 1.00 85.81 85 VAL A C 1
ATOM 648 O O . VAL A 1 85 ? 3.393 -2.366 5.301 1.00 85.81 85 VAL A O 1
ATOM 651 N N . TYR A 1 86 ? 4.187 -0.999 3.693 1.00 88.62 86 TYR A N 1
ATOM 652 C CA . TYR A 1 86 ? 3.443 -1.619 2.597 1.00 88.62 86 TYR A CA 1
ATOM 653 C C . TYR A 1 86 ? 4.288 -2.657 1.848 1.00 88.62 86 TYR A C 1
ATOM 655 O O . TYR A 1 86 ? 3.848 -3.795 1.665 1.00 88.62 86 TYR A O 1
ATOM 663 N N . GLU A 1 87 ? 5.535 -2.323 1.494 1.00 91.31 87 GLU A N 1
ATOM 664 C CA . GLU A 1 87 ? 6.444 -3.232 0.778 1.00 91.31 87 GLU A CA 1
ATOM 665 C C . GLU A 1 87 ? 6.599 -4.614 1.435 1.00 91.31 87 GLU A C 1
ATOM 667 O O . GLU A 1 87 ? 6.491 -5.599 0.701 1.00 91.31 87 GLU A O 1
ATOM 672 N N . PRO A 1 88 ? 6.774 -4.757 2.768 1.00 90.75 88 PRO A N 1
ATOM 673 C CA . PRO A 1 88 ? 7.005 -6.067 3.377 1.00 90.75 88 PRO A CA 1
ATOM 674 C C . PRO A 1 88 ? 5.868 -7.052 3.094 1.00 90.75 88 PRO A C 1
ATOM 676 O O . PRO A 1 88 ? 6.108 -8.227 2.814 1.00 90.75 88 PRO A O 1
ATOM 679 N N . TYR A 1 89 ? 4.625 -6.566 3.108 1.00 89.50 89 TYR A N 1
ATOM 680 C CA . TYR A 1 89 ? 3.461 -7.403 2.850 1.00 89.50 89 TYR A CA 1
ATOM 681 C C . TYR A 1 89 ? 3.267 -7.690 1.359 1.00 89.50 89 TYR A C 1
ATOM 683 O O . TYR A 1 89 ? 2.968 -8.823 0.980 1.00 89.50 89 TYR A O 1
ATOM 691 N N . LEU A 1 90 ? 3.497 -6.693 0.500 1.00 92.00 90 LEU A N 1
ATOM 692 C CA . LEU A 1 90 ? 3.438 -6.863 -0.954 1.00 92.00 90 LEU A CA 1
ATOM 693 C C . LEU A 1 90 ? 4.496 -7.853 -1.466 1.00 92.00 90 LEU A C 1
ATOM 695 O O . LEU A 1 90 ? 4.214 -8.638 -2.375 1.00 92.00 90 LEU A O 1
ATOM 699 N N . LEU A 1 91 ? 5.685 -7.854 -0.857 1.00 92.69 91 LEU A N 1
ATOM 700 C CA . LEU A 1 91 ? 6.743 -8.836 -1.104 1.00 92.69 91 LEU A CA 1
ATOM 701 C C . LEU A 1 91 ? 6.326 -10.228 -0.628 1.00 92.69 91 LEU A C 1
ATOM 703 O O . LEU A 1 91 ? 6.444 -11.192 -1.379 1.00 92.69 91 LEU A O 1
ATOM 707 N N . GLN A 1 92 ? 5.782 -10.335 0.588 1.00 90.31 92 GLN A N 1
ATOM 708 C CA . GLN A 1 92 ? 5.324 -11.610 1.146 1.00 90.31 92 GLN A CA 1
ATOM 709 C C . GLN A 1 92 ? 4.217 -12.257 0.298 1.00 90.31 92 GLN A C 1
ATOM 711 O O . GLN A 1 92 ? 4.216 -13.472 0.102 1.00 90.31 92 GLN A O 1
ATOM 716 N N . LEU A 1 93 ? 3.284 -11.461 -0.230 1.00 90.31 93 LEU A N 1
ATOM 717 C CA . LEU A 1 93 ? 2.244 -11.944 -1.144 1.00 90.31 93 LEU A CA 1
ATOM 718 C C . LEU A 1 93 ? 2.768 -12.223 -2.561 1.00 90.31 93 LEU A C 1
ATOM 720 O O . LEU A 1 93 ? 2.062 -12.838 -3.362 1.00 90.31 93 LEU A O 1
ATOM 724 N N . GLY A 1 94 ? 3.998 -11.813 -2.877 1.00 93.25 94 GLY A N 1
ATOM 725 C CA . GLY A 1 94 ? 4.608 -11.970 -4.193 1.00 93.25 94 GLY A CA 1
ATOM 726 C C . GLY A 1 94 ? 4.000 -11.054 -5.254 1.00 93.25 94 GLY A C 1
ATOM 727 O O . GLY A 1 94 ? 3.981 -11.429 -6.424 1.00 93.25 94 GLY A O 1
ATOM 728 N N . PHE A 1 95 ? 3.472 -9.891 -4.864 1.00 95.25 95 PHE A N 1
ATOM 729 C CA . PHE A 1 95 ? 2.940 -8.857 -5.764 1.00 95.25 95 PHE A CA 1
ATOM 730 C C . PHE A 1 95 ? 4.004 -7.853 -6.217 1.00 95.25 95 PHE A C 1
ATOM 732 O O . PHE A 1 95 ? 3.865 -7.224 -7.267 1.00 95.25 95 PHE A O 1
ATOM 739 N N . LEU A 1 96 ? 5.087 -7.734 -5.455 1.00 95.38 96 LEU A N 1
ATOM 740 C CA . LEU A 1 96 ? 6.165 -6.788 -5.696 1.00 95.38 96 LEU A CA 1
ATOM 741 C C . LEU A 1 96 ? 7.510 -7.512 -5.692 1.00 95.38 96 LEU A C 1
ATOM 743 O O . LEU A 1 96 ? 7.735 -8.364 -4.840 1.00 95.38 96 LEU A O 1
ATOM 747 N N . ASN A 1 97 ? 8.406 -7.128 -6.596 1.00 94.62 97 ASN A N 1
ATOM 748 C CA . ASN A 1 97 ? 9.815 -7.512 -6.588 1.00 94.62 97 ASN A CA 1
ATOM 749 C C . ASN A 1 97 ? 10.689 -6.263 -6.432 1.00 94.62 97 ASN A C 1
ATOM 751 O O . ASN A 1 97 ? 10.428 -5.233 -7.060 1.00 94.62 97 ASN A O 1
ATOM 755 N N . ILE A 1 98 ? 11.758 -6.367 -5.640 1.00 93.94 98 ILE A N 1
ATOM 756 C CA . ILE A 1 98 ? 12.781 -5.322 -5.518 1.00 93.94 98 ILE A CA 1
ATOM 757 C C . ILE A 1 98 ? 13.979 -5.703 -6.389 1.00 93.94 98 ILE A C 1
ATOM 759 O O . ILE A 1 98 ? 14.562 -6.773 -6.232 1.00 93.94 98 ILE A O 1
ATOM 763 N N . LEU A 1 99 ? 14.357 -4.803 -7.292 1.00 91.94 99 LEU A N 1
ATOM 764 C CA . LEU A 1 99 ? 15.572 -4.871 -8.099 1.00 91.94 99 LEU A CA 1
ATOM 765 C C . LEU A 1 99 ? 16.503 -3.703 -7.723 1.00 91.94 99 LEU A C 1
ATOM 767 O O . LEU A 1 99 ? 16.017 -2.674 -7.247 1.00 91.94 99 LEU A O 1
ATOM 771 N N . PRO A 1 100 ? 17.817 -3.774 -8.024 1.00 89.25 100 PRO A N 1
ATOM 772 C CA . PRO A 1 100 ? 18.748 -2.664 -7.772 1.00 89.25 100 PRO A CA 1
ATOM 773 C C . PRO A 1 100 ? 18.310 -1.334 -8.405 1.00 89.25 100 PRO A C 1
ATOM 775 O O . PRO A 1 100 ? 18.589 -0.259 -7.889 1.00 89.25 100 PRO A O 1
ATOM 778 N N . ARG A 1 101 ? 17.590 -1.423 -9.528 1.00 87.75 101 ARG A N 1
ATOM 779 C CA . ARG A 1 101 ? 17.074 -0.295 -10.312 1.00 87.75 101 ARG A CA 1
ATOM 780 C C . ARG A 1 101 ? 15.677 0.189 -9.895 1.00 87.75 101 ARG A C 1
ATOM 782 O O . ARG A 1 101 ? 15.194 1.159 -10.466 1.00 87.75 101 ARG A O 1
ATOM 789 N N . GLY A 1 102 ? 15.007 -0.478 -8.950 1.00 92.81 102 GLY A N 1
ATOM 790 C CA . GLY A 1 102 ? 13.665 -0.100 -8.494 1.00 9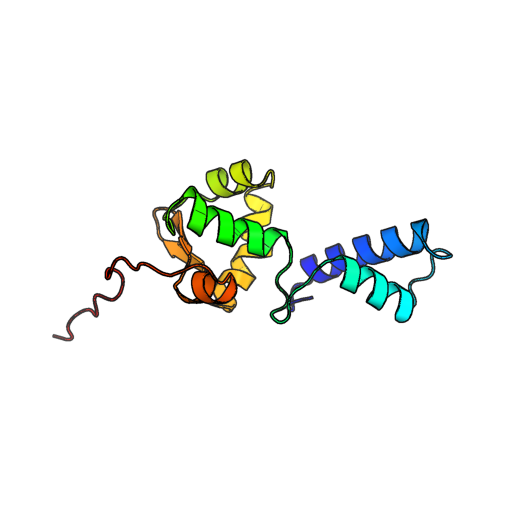2.81 102 GLY A CA 1
ATOM 791 C C . GLY A 1 102 ? 12.717 -1.277 -8.263 1.00 92.81 102 GLY A C 1
ATOM 792 O O . GLY A 1 102 ? 13.118 -2.437 -8.233 1.00 92.81 102 GLY A O 1
ATOM 793 N N . ARG A 1 103 ? 11.434 -0.962 -8.087 1.00 95.88 103 ARG A N 1
ATOM 794 C CA . ARG A 1 103 ? 10.356 -1.907 -7.788 1.00 95.88 103 ARG A CA 1
ATOM 795 C C . ARG A 1 103 ? 9.643 -2.327 -9.063 1.00 95.88 103 ARG A C 1
ATOM 797 O O . ARG A 1 103 ? 9.382 -1.484 -9.921 1.00 95.88 103 ARG A O 1
ATOM 804 N N . VAL A 1 104 ? 9.314 -3.609 -9.161 1.00 95.94 104 VAL A N 1
ATOM 805 C CA . VAL A 1 104 ? 8.618 -4.211 -10.303 1.00 95.94 104 VAL A CA 1
ATOM 806 C C . VAL A 1 104 ? 7.374 -4.938 -9.811 1.00 95.94 104 VAL A C 1
ATOM 808 O O . VAL A 1 104 ? 7.442 -5.696 -8.843 1.00 95.94 104 VAL A O 1
ATOM 811 N N . ALA A 1 105 ? 6.242 -4.717 -10.475 1.00 96.00 105 ALA A N 1
ATOM 812 C CA . ALA A 1 105 ? 5.009 -5.441 -10.192 1.00 96.00 105 ALA A CA 1
ATOM 813 C C . ALA A 1 105 ? 5.060 -6.823 -10.851 1.00 96.00 105 ALA A C 1
ATOM 815 O O . ALA A 1 105 ? 5.370 -6.953 -12.038 1.00 96.00 105 ALA A O 1
ATOM 816 N N . THR A 1 106 ? 4.753 -7.867 -10.088 1.00 95.19 106 THR A N 1
ATOM 817 C CA . THR A 1 106 ? 4.742 -9.237 -10.611 1.00 95.19 106 THR A CA 1
ATOM 818 C C . THR A 1 106 ? 3.445 -9.520 -11.360 1.00 95.19 106 THR A C 1
ATOM 820 O O . THR A 1 106 ? 2.433 -8.856 -11.145 1.00 95.19 106 THR A O 1
ATOM 823 N N . ARG A 1 107 ? 3.419 -10.584 -12.168 1.00 93.62 107 ARG A N 1
ATOM 824 C CA . ARG A 1 107 ? 2.192 -11.077 -12.816 1.00 93.62 107 ARG A CA 1
ATOM 825 C C . ARG A 1 107 ? 1.016 -11.247 -11.838 1.00 93.62 107 ARG A C 1
ATOM 827 O O . ARG A 1 107 ? -0.112 -10.919 -12.187 1.00 93.62 107 ARG A O 1
ATOM 834 N N . ARG A 1 108 ? 1.276 -11.687 -10.602 1.00 93.00 108 ARG A N 1
ATOM 835 C CA . ARG A 1 108 ? 0.235 -11.859 -9.577 1.00 93.00 108 ARG A CA 1
ATOM 836 C C . ARG A 1 108 ? -0.438 -10.536 -9.202 1.00 93.00 108 ARG A C 1
ATOM 838 O O . ARG A 1 108 ? -1.632 -10.530 -8.930 1.00 93.00 108 ARG A O 1
ATOM 845 N N . ALA A 1 109 ? 0.299 -9.422 -9.212 1.00 94.38 109 ALA A N 1
ATOM 846 C CA . ALA A 1 109 ? -0.277 -8.102 -8.965 1.00 94.38 109 ALA A CA 1
ATOM 847 C C . ALA A 1 109 ? -1.237 -7.674 -10.084 1.00 94.38 109 ALA A C 1
ATOM 849 O O . ALA A 1 109 ? -2.296 -7.123 -9.799 1.00 94.38 109 ALA A O 1
ATOM 850 N N . TYR A 1 110 ? -0.896 -7.969 -11.343 1.00 94.69 110 TYR A N 1
ATOM 851 C CA . TYR A 1 110 ? -1.774 -7.720 -12.491 1.00 94.69 110 TYR A CA 1
ATOM 852 C C . TYR A 1 110 ? -3.072 -8.521 -12.379 1.00 94.69 110 TYR A C 1
ATOM 854 O O . TYR A 1 110 ? -4.155 -7.951 -12.476 1.00 94.69 110 TYR A O 1
ATOM 862 N N . GLU A 1 111 ? -2.958 -9.824 -12.114 1.00 92.88 111 GLU A N 1
ATOM 863 C CA . GLU A 1 111 ? -4.105 -10.724 -11.946 1.00 92.88 111 GLU A CA 1
ATOM 864 C C . GLU A 1 111 ? -5.011 -10.269 -10.798 1.00 92.88 111 GLU A C 1
ATOM 866 O O . GLU A 1 111 ? -6.226 -10.189 -10.963 1.00 92.88 111 GLU A O 1
ATOM 871 N N . HIS A 1 112 ? -4.417 -9.902 -9.661 1.00 92.38 112 HIS A N 1
ATOM 872 C CA . HIS A 1 112 ? -5.155 -9.413 -8.503 1.00 92.38 112 HIS A CA 1
ATOM 873 C C . HIS A 1 112 ? -5.918 -8.108 -8.791 1.00 92.38 112 HIS A C 1
ATOM 875 O O . HIS A 1 112 ? -7.056 -7.946 -8.355 1.00 92.38 112 HIS A O 1
ATOM 881 N N . LEU A 1 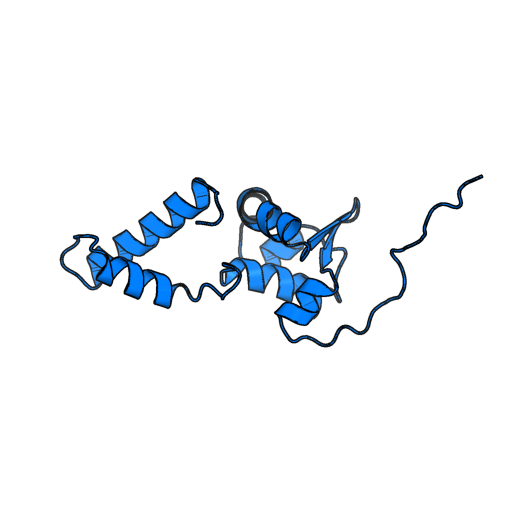113 ? -5.317 -7.189 -9.551 1.00 90.69 113 LEU A N 1
ATOM 882 C CA . LEU A 1 113 ? -5.947 -5.921 -9.924 1.00 90.69 113 LEU A CA 1
ATOM 883 C C . LEU A 1 113 ? -6.878 -6.032 -11.143 1.00 90.69 113 LEU A C 1
ATOM 885 O O . LEU A 1 113 ? -7.474 -5.030 -11.534 1.00 90.69 113 LEU A O 1
ATOM 889 N N . GLY A 1 114 ? -7.004 -7.217 -11.750 1.00 91.31 114 GLY A N 1
ATOM 890 C CA . GLY A 1 114 ? -7.793 -7.424 -12.966 1.00 91.31 114 GLY A CA 1
ATOM 891 C C . GLY A 1 114 ? -7.213 -6.729 -14.204 1.00 91.31 114 GLY A C 1
ATOM 892 O O . GLY A 1 114 ? -7.943 -6.463 -15.158 1.00 91.31 114 GLY A O 1
ATOM 893 N N . ILE A 1 115 ? -5.915 -6.416 -14.200 1.00 92.19 115 ILE A N 1
ATOM 894 C CA . ILE A 1 115 ? -5.235 -5.723 -15.300 1.00 92.19 115 ILE A CA 1
ATOM 895 C C . ILE A 1 115 ? -4.609 -6.769 -16.236 1.00 92.19 115 ILE A C 1
ATOM 897 O O . ILE A 1 115 ? -3.887 -7.649 -15.764 1.00 92.19 115 ILE A O 1
ATOM 901 N N . PRO A 1 116 ? -4.820 -6.694 -17.565 1.00 89.69 116 PRO A N 1
ATOM 902 C CA . PRO A 1 116 ? -4.200 -7.623 -18.504 1.00 89.69 116 PRO A CA 1
ATOM 903 C C . PRO A 1 116 ? -2.669 -7.569 -18.439 1.00 89.69 116 PRO A C 1
ATOM 905 O O . PRO A 1 116 ? -2.057 -6.539 -18.723 1.00 89.69 116 PRO A O 1
ATOM 908 N N . TYR A 1 117 ? -2.039 -8.699 -18.119 1.00 87.94 117 TYR A N 1
ATOM 909 C CA . TYR A 1 117 ? -0.586 -8.826 -18.160 1.00 87.94 117 TYR A CA 1
ATOM 910 C C . TYR A 1 117 ? -0.118 -9.082 -19.599 1.00 87.94 117 TYR A C 1
ATOM 912 O O . TYR A 1 117 ? -0.339 -10.158 -20.150 1.00 87.94 117 TYR A O 1
ATOM 920 N N . ARG A 1 118 ? 0.538 -8.093 -20.215 1.00 79.06 118 ARG A N 1
ATOM 921 C CA . ARG A 1 118 ? 1.110 -8.181 -21.575 1.00 79.06 118 ARG A CA 1
ATOM 922 C C . ARG A 1 118 ? 2.613 -8.458 -21.531 1.00 79.06 118 ARG A C 1
ATOM 924 O O . ARG A 1 118 ? 3.382 -7.699 -22.105 1.00 79.06 118 ARG A O 1
ATOM 931 N N . GLY A 1 119 ? 3.004 -9.466 -20.752 1.00 65.06 119 GLY A N 1
ATOM 932 C CA . GLY A 1 119 ? 4.372 -9.658 -20.271 1.00 65.06 119 GLY A CA 1
ATOM 933 C C . GLY A 1 119 ? 5.484 -9.379 -21.283 1.00 65.06 119 GLY A C 1
ATOM 934 O O . GLY A 1 119 ? 5.423 -9.808 -22.430 1.00 65.06 119 GLY A O 1
ATOM 935 N N . THR A 1 120 ? 6.542 -8.722 -20.814 1.00 54.19 120 THR A N 1
ATOM 936 C CA . THR A 1 120 ? 7.881 -8.902 -21.372 1.00 54.19 120 THR A CA 1
ATOM 937 C C . THR A 1 120 ? 8.428 -10.190 -20.762 1.00 54.19 120 THR A C 1
ATOM 939 O O . THR A 1 120 ? 8.594 -10.274 -19.543 1.00 54.19 120 THR A O 1
ATOM 942 N N . GLU A 1 121 ? 8.649 -11.214 -21.582 1.00 48.59 121 GLU A N 1
ATOM 943 C CA . GLU A 1 121 ? 9.272 -12.488 -21.203 1.00 48.59 121 GLU A CA 1
ATOM 944 C C . GLU A 1 121 ? 10.752 -12.301 -20.816 1.00 48.59 121 GLU A C 1
ATOM 946 O O . GLU A 1 121 ? 11.643 -12.827 -21.464 1.00 48.59 121 GLU A O 1
ATOM 951 N N . GLU A 1 122 ? 11.066 -11.537 -19.772 1.00 50.25 122 GLU A N 1
ATOM 952 C CA . GLU A 1 122 ? 12.449 -11.365 -19.314 1.00 50.25 122 GLU A CA 1
ATOM 953 C C . GLU A 1 122 ? 12.504 -11.202 -17.795 1.00 50.25 122 GLU A C 1
ATOM 955 O O . GLU A 1 122 ? 12.590 -10.088 -17.278 1.00 50.25 122 GLU A O 1
ATOM 960 N N . GLN A 1 123 ? 12.431 -12.321 -17.064 1.00 46.41 123 GLN A N 1
ATOM 961 C CA . GLN A 1 123 ? 13.020 -12.479 -15.719 1.00 46.41 123 GLN A CA 1
ATOM 962 C C . GLN A 1 123 ? 12.941 -13.935 -15.228 1.00 46.41 123 GLN A C 1
ATOM 964 O O . GLN A 1 123 ? 12.514 -14.236 -14.117 1.00 46.41 123 GLN A O 1
ATOM 969 N N . GLY A 1 124 ? 13.379 -14.851 -16.090 1.00 42.34 124 GLY A N 1
ATOM 970 C CA . GLY A 1 124 ? 13.547 -16.269 -15.785 1.00 42.34 124 GLY A CA 1
ATOM 971 C C . GLY A 1 124 ? 14.764 -16.845 -16.499 1.00 42.34 124 GLY A C 1
ATOM 972 O O . GLY A 1 124 ? 14.677 -17.922 -17.075 1.00 42.34 124 GLY A O 1
ATOM 973 N N . GLN A 1 125 ? 15.892 -16.126 -16.515 1.00 40.66 125 GLN A N 1
ATOM 974 C CA . GLN A 1 125 ? 17.163 -16.728 -16.911 1.00 40.66 125 GLN A CA 1
ATOM 975 C C . GLN A 1 125 ? 17.651 -17.588 -15.742 1.00 40.66 125 GLN A C 1
ATOM 977 O O . GLN A 1 125 ? 18.364 -17.144 -14.843 1.00 40.66 125 GLN A O 1
ATOM 982 N N . GLN A 1 126 ? 17.166 -18.828 -15.745 1.00 46.50 126 GLN A N 1
ATOM 983 C CA . GLN A 1 126 ? 17.770 -19.959 -15.063 1.00 46.50 126 GLN A CA 1
ATOM 984 C C . GLN A 1 126 ? 19.261 -19.972 -15.438 1.00 46.50 126 GLN A C 1
ATOM 986 O O . GLN A 1 126 ? 19.610 -20.089 -16.613 1.00 46.50 126 GLN A O 1
ATOM 991 N N . VAL A 1 127 ? 20.139 -19.802 -14.454 1.00 46.19 127 VAL A N 1
ATOM 992 C CA . VAL A 1 127 ? 21.580 -20.009 -14.635 1.00 46.19 127 VAL A CA 1
ATOM 993 C C . VAL A 1 127 ? 21.769 -21.469 -15.075 1.00 46.19 127 VAL A C 1
ATOM 995 O O . VAL A 1 127 ? 21.205 -22.348 -14.414 1.00 46.19 127 VAL A O 1
ATOM 998 N N . PRO A 1 128 ? 22.486 -21.777 -16.173 1.00 46.06 128 PRO A N 1
ATOM 999 C CA . PRO A 1 128 ? 22.743 -23.165 -16.522 1.00 46.06 128 PRO A CA 1
ATOM 1000 C C . PRO A 1 128 ? 23.629 -23.775 -15.433 1.00 46.06 128 PRO A C 1
ATOM 1002 O O . PRO A 1 128 ? 24.665 -23.211 -15.084 1.00 46.06 128 PRO A O 1
ATOM 1005 N N . LEU A 1 129 ? 23.201 -24.915 -14.883 1.00 45.66 129 LEU A N 1
ATOM 1006 C CA . LEU A 1 129 ? 24.092 -25.791 -14.130 1.00 45.66 129 LEU A CA 1
ATOM 1007 C C . LEU A 1 129 ? 25.196 -26.235 -15.101 1.00 45.66 129 LEU A C 1
ATOM 1009 O O . LEU A 1 129 ? 24.891 -26.877 -16.109 1.00 45.66 129 LEU A O 1
ATOM 1013 N N . ILE A 1 130 ? 26.443 -25.873 -14.805 1.00 57.47 130 ILE A N 1
ATOM 1014 C CA . ILE A 1 130 ? 27.640 -26.515 -15.358 1.00 57.47 130 ILE A CA 1
ATOM 1015 C C . ILE A 1 130 ? 28.319 -27.233 -14.199 1.00 57.47 130 ILE A C 1
ATOM 1017 O O . ILE A 1 130 ? 28.463 -26.583 -13.137 1.00 57.47 130 ILE A O 1
#

Sequence (130 aa):
ARGTPRIAIRLLKRVRDYAQVRGDGTITKQIADEALDLLDIDHLGLDDIDRRVLRTIIEKFNGGPVGVDVIAASISEEAGTITDVYEPYLLQLGFLNILPRGRVATRRAYEHLGIPYRGTEEQGQQVPLI

pLDDT: mean 84.52, std 13.38, range [40.66, 96.44]

InterPro domains:
  IPR004605 Holliday junction branch migration complex subunit RuvB [PTHR42848] (1-117)
  IPR008823 RuvB, winged helix, C-terminal domain [PF05491] (44-113)
  IPR036388 Winged helix-like DNA-binding domain superfamily [G3DSA:1.10.10.10] (45-130)
  IPR036390 Winged helix DNA-binding domain superfamily [SSF46785] (44-116)
  IPR041445 RuvB, AAA lid domain [PF17864] (1-42)

Secondary structure (DSSP, 8-state):
-TT-HHHHHHHHHHHHHHHHHHSSS---HHHHHHHHHTTT--TTS--HHHHHHHHIIIIIHTT--B-HHHHHHHHT--HHHIIIIIHHHHHHTTSEEEETTEEEE-HHHHHHHT--------S--PPPP-